Protein AF-W4FSL1-F1 (afdb_monomer_lite)

Sequence (120 aa):
MHEITAWSQCKDAVMQVAHTSTTTCQACEGKIASGQLRLGVMYLHVDGFMLVEWIHLRCQPWRVTAFDSISFVDRGCLSVDQALHIRRWLVSCQTQLTESTASDIIALEAWHVVMPLTTL

Radius of gyration: 15.66 Å; chains: 1; bounding box: 54×35×35 Å

pLDDT: mean 88.67, std 14.96, range [40.5, 98.31]

InterPro domains:
  IPR001510 Zinc finger, PARP-type [PS50064] (13-59)
  IPR001510 Zinc finger, PARP-type [SM01336] (16-85)
  IPR036957 Zinc finger, PARP-type superfamily [G3DSA:3.30.1740.10] (6-103)

Secondary structure (DSSP, 8-state):
-----SEEEEEEEEEEE-SSS-PBPTTT--B--TT-EEEEEEEEETTS-EEEEEEEGGGSGGGGGGSSEEEEE--S-S-HHHHHHHHHHHHHHHHH-PPPPHHHHHHHGGGGGG------

Organism: Aphanomyces astaci (NCBI:txid112090)

Foldseek 3Di:
DDPPDQKDKALEKEKEQAQAQPAAAPLPRHTDHHRFIWIWIWIAGPVGDIDTHIHGCQSCQLVLCSHQYYHYDYPPPDDPVLSVLVVVVSCCCNVVVDGDHSVNSCVNSVPVPPDDPPDD

Structure (mmCIF, N/CA/C/O backbone):
data_AF-W4FSL1-F1
#
_entry.id   AF-W4FSL1-F1
#
loop_
_atom_site.group_PDB
_atom_site.id
_atom_site.type_symbol
_atom_site.label_atom_id
_atom_site.label_alt_id
_a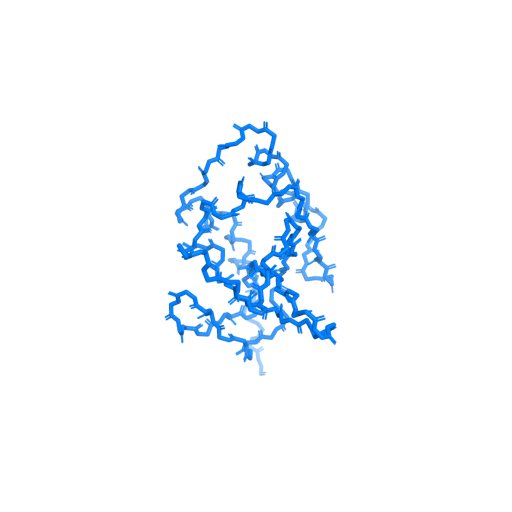tom_site.label_comp_id
_atom_site.label_asym_id
_atom_site.label_entity_id
_atom_site.label_seq_id
_atom_site.pdbx_PDB_ins_code
_atom_site.Cartn_x
_atom_site.Cartn_y
_atom_site.Cartn_z
_atom_site.occupancy
_atom_site.B_iso_or_equiv
_atom_site.auth_seq_id
_atom_site.auth_comp_id
_atom_site.auth_asym_id
_atom_site.auth_atom_id
_atom_site.pdbx_PDB_model_num
ATOM 1 N N . MET A 1 1 ? 22.492 -19.625 -11.370 1.00 40.50 1 MET A N 1
ATOM 2 C CA . MET A 1 1 ? 21.934 -18.788 -12.449 1.00 40.50 1 MET A CA 1
ATOM 3 C C . MET A 1 1 ? 20.944 -17.851 -11.780 1.00 40.50 1 MET A C 1
ATOM 5 O O . MET A 1 1 ? 19.902 -18.324 -11.360 1.00 40.50 1 MET A O 1
ATOM 9 N N . HIS A 1 2 ? 21.329 -16.600 -11.512 1.00 52.00 2 HIS A N 1
ATOM 10 C CA . HIS A 1 2 ? 20.376 -15.601 -11.019 1.00 52.00 2 HIS A CA 1
ATOM 11 C C . HIS A 1 2 ? 19.580 -15.120 -12.230 1.00 52.00 2 HIS A C 1
ATOM 13 O O . HIS A 1 2 ? 20.174 -14.581 -13.163 1.00 52.00 2 HIS A O 1
ATOM 19 N N . GLU A 1 3 ? 18.274 -15.368 -12.249 1.00 54.66 3 GLU A N 1
ATOM 20 C CA . GLU A 1 3 ? 17.381 -14.730 -13.211 1.00 54.66 3 GLU A CA 1
ATOM 21 C C . GLU A 1 3 ? 17.358 -13.235 -12.899 1.00 54.66 3 GLU A C 1
ATOM 23 O O . GLU A 1 3 ? 16.877 -12.809 -11.851 1.00 54.66 3 GLU A O 1
ATOM 28 N N . ILE A 1 4 ? 17.945 -12.435 -13.787 1.00 72.00 4 ILE A N 1
ATOM 29 C CA . ILE A 1 4 ? 17.808 -10.984 -13.725 1.00 72.00 4 ILE A CA 1
ATOM 30 C C . ILE A 1 4 ? 16.405 -10.687 -14.247 1.00 72.00 4 ILE A C 1
ATOM 32 O O . ILE A 1 4 ? 16.163 -10.717 -15.453 1.00 72.00 4 ILE A O 1
ATOM 36 N N . THR A 1 5 ? 15.459 -10.457 -13.339 1.00 87.56 5 THR A N 1
ATOM 37 C CA . THR A 1 5 ? 14.139 -9.960 -13.718 1.00 87.56 5 THR A CA 1
ATOM 38 C C . THR A 1 5 ? 14.290 -8.534 -14.233 1.00 87.56 5 THR A C 1
ATOM 40 O O . THR A 1 5 ? 14.977 -7.711 -13.631 1.00 87.56 5 THR A O 1
ATOM 43 N N . ALA A 1 6 ? 13.635 -8.215 -15.349 1.00 93.56 6 ALA A N 1
ATOM 44 C CA . ALA A 1 6 ? 13.676 -6.865 -15.911 1.00 93.56 6 ALA A CA 1
ATOM 45 C C . ALA A 1 6 ? 12.978 -5.824 -15.009 1.00 93.56 6 ALA A C 1
ATOM 47 O O . ALA A 1 6 ? 13.191 -4.625 -15.166 1.00 93.56 6 ALA A O 1
ATOM 48 N N . TRP A 1 7 ? 12.176 -6.291 -14.046 1.00 95.62 7 TRP A N 1
ATOM 49 C CA . TRP A 1 7 ? 11.518 -5.496 -13.016 1.00 95.62 7 TRP A CA 1
ATOM 50 C C . TRP A 1 7 ? 12.209 -5.662 -11.665 1.00 95.62 7 TRP A C 1
ATOM 52 O O . TRP A 1 7 ? 12.501 -6.781 -11.244 1.00 95.62 7 TRP A O 1
ATOM 62 N N . SER A 1 8 ? 12.411 -4.549 -10.965 1.00 95.44 8 SER A N 1
ATOM 63 C CA . SER A 1 8 ? 12.870 -4.509 -9.575 1.00 95.44 8 SER A CA 1
ATOM 64 C C . SER A 1 8 ? 11.849 -3.781 -8.708 1.00 95.44 8 SER A C 1
ATOM 66 O O . SER A 1 8 ? 11.382 -2.705 -9.079 1.00 95.44 8 SER A O 1
ATOM 68 N N . GLN A 1 9 ? 11.502 -4.352 -7.553 1.00 96.19 9 GLN A N 1
ATOM 69 C CA . GLN A 1 9 ? 10.636 -3.679 -6.584 1.00 96.19 9 GLN A CA 1
ATOM 70 C C . GLN A 1 9 ? 11.395 -2.518 -5.930 1.00 96.19 9 GLN A C 1
ATOM 72 O O . GLN A 1 9 ? 12.536 -2.681 -5.491 1.00 96.19 9 GLN A O 1
ATOM 77 N N . CYS A 1 10 ? 10.755 -1.357 -5.830 1.00 96.62 10 CYS A N 1
ATOM 78 C CA . CYS A 1 10 ? 11.272 -0.241 -5.054 1.00 96.62 10 CYS A CA 1
ATOM 79 C C . CYS A 1 10 ? 11.280 -0.581 -3.560 1.00 96.62 10 CYS A C 1
ATOM 81 O O . CYS A 1 10 ? 10.404 -1.292 -3.057 1.00 96.62 10 CYS A O 1
ATOM 83 N N . LYS A 1 11 ? 12.250 -0.013 -2.840 1.00 96.69 11 LYS A N 1
ATOM 84 C CA . LYS A 1 11 ? 12.275 -0.049 -1.373 1.00 96.69 11 LYS A CA 1
ATOM 85 C C . LYS A 1 11 ? 11.352 0.985 -0.732 1.00 96.69 11 LYS A C 1
ATOM 87 O O . LYS A 1 11 ? 11.068 0.885 0.455 1.00 96.69 11 LYS A O 1
ATOM 92 N N . ASP A 1 12 ? 10.846 1.919 -1.528 1.00 96.81 12 ASP A N 1
ATOM 93 C CA . ASP A 1 12 ? 9.832 2.884 -1.126 1.00 96.81 12 ASP A CA 1
ATOM 94 C C . ASP A 1 12 ? 8.450 2.448 -1.623 1.00 96.81 12 ASP A C 1
ATOM 96 O O . ASP A 1 12 ? 8.315 1.879 -2.712 1.00 96.81 12 ASP A O 1
ATOM 100 N N . ALA A 1 13 ? 7.415 2.763 -0.850 1.00 97.75 13 ALA A N 1
ATOM 101 C CA . ALA A 1 13 ? 6.021 2.567 -1.237 1.00 97.75 13 ALA A CA 1
ATOM 102 C C . ALA A 1 13 ? 5.173 3.821 -0.990 1.00 97.75 13 ALA A C 1
ATOM 104 O O . ALA A 1 13 ? 5.582 4.792 -0.348 1.00 97.75 13 ALA A O 1
ATOM 105 N N . VAL A 1 14 ? 3.950 3.796 -1.515 1.00 97.69 14 VAL A N 1
ATOM 106 C CA . VAL A 1 14 ? 2.947 4.836 -1.275 1.00 97.69 14 VAL A CA 1
ATOM 107 C C . VAL A 1 14 ? 1.774 4.217 -0.543 1.00 97.69 14 VAL A C 1
ATOM 109 O O . VAL A 1 14 ? 1.230 3.213 -0.984 1.00 97.69 14 VAL A O 1
ATOM 112 N N . MET A 1 15 ? 1.327 4.836 0.541 1.00 97.31 15 MET A N 1
ATOM 113 C CA . MET A 1 15 ? 0.041 4.510 1.143 1.00 97.31 15 MET A CA 1
ATOM 114 C C . MET A 1 15 ? -0.952 5.617 0.818 1.00 97.31 15 MET A C 1
ATOM 116 O O . MET A 1 15 ? -0.648 6.799 0.966 1.00 97.31 15 MET A O 1
ATOM 120 N N . GLN A 1 16 ? -2.147 5.242 0.377 1.00 95.94 16 GLN A N 1
ATOM 121 C CA . GLN A 1 16 ? -3.167 6.196 -0.035 1.00 95.94 16 GLN A CA 1
ATOM 122 C C . GLN A 1 16 ? -4.544 5.752 0.440 1.00 95.94 16 GLN A C 1
ATOM 124 O O . GLN A 1 16 ? -4.842 4.561 0.460 1.00 95.94 16 GLN A O 1
ATOM 129 N N . VAL A 1 17 ? -5.413 6.714 0.730 1.00 94.25 17 VAL A N 1
ATOM 130 C CA . VAL A 1 17 ? -6.858 6.472 0.755 1.00 94.25 17 VAL A CA 1
ATOM 131 C C . VAL A 1 17 ? -7.381 6.428 -0.684 1.00 94.25 17 VAL A C 1
ATOM 133 O O . VAL A 1 17 ? -7.145 7.341 -1.477 1.00 94.25 17 VAL A O 1
ATOM 136 N N . ALA A 1 18 ? -8.075 5.358 -1.062 1.00 93.31 18 ALA A N 1
ATOM 137 C CA . ALA A 1 18 ? -8.640 5.217 -2.395 1.00 93.31 18 ALA A CA 1
ATOM 138 C C . ALA A 1 18 ? -9.720 6.284 -2.644 1.00 93.31 18 ALA A C 1
ATOM 140 O O . ALA A 1 18 ? -10.681 6.393 -1.892 1.00 93.31 18 ALA A O 1
ATOM 141 N N . HIS A 1 19 ? -9.595 7.054 -3.725 1.00 89.50 19 HIS A N 1
ATOM 142 C CA . HIS A 1 19 ? -10.587 8.085 -4.083 1.00 89.50 19 HIS A CA 1
ATOM 143 C C . HIS A 1 19 ? -11.713 7.570 -4.979 1.00 89.50 19 HIS A C 1
ATOM 145 O O . HIS A 1 19 ? -12.720 8.240 -5.168 1.00 89.50 19 HIS A O 1
ATOM 151 N N . THR A 1 20 ? -11.508 6.416 -5.610 1.00 89.12 20 THR A N 1
ATOM 152 C CA . THR A 1 20 ? -12.480 5.792 -6.508 1.00 89.12 20 THR A CA 1
ATOM 153 C C . THR A 1 20 ? -12.432 4.284 -6.319 1.00 89.12 20 THR A C 1
ATOM 155 O O . THR A 1 20 ? -11.413 3.745 -5.886 1.00 89.12 20 THR A O 1
ATOM 158 N N . SER A 1 21 ? -13.501 3.599 -6.720 1.00 91.06 21 SER A N 1
ATOM 159 C CA . SER A 1 21 ? -13.602 2.134 -6.671 1.00 91.06 21 SER A CA 1
ATOM 160 C C . SER A 1 21 ? -13.200 1.458 -7.994 1.00 91.06 21 SER A C 1
ATOM 162 O O . SER A 1 21 ? -13.800 0.461 -8.399 1.00 91.06 21 SER A O 1
ATOM 164 N N . THR A 1 22 ? -12.244 2.045 -8.724 1.00 92.06 22 THR A N 1
ATOM 165 C CA . THR A 1 22 ? -11.830 1.591 -10.070 1.00 92.06 22 THR A CA 1
ATOM 166 C C . THR A 1 22 ? -10.636 0.640 -10.055 1.00 92.06 22 THR A C 1
ATOM 168 O O . THR A 1 22 ? -10.351 -0.007 -11.057 1.00 92.06 22 THR A O 1
ATOM 171 N N . THR A 1 23 ? -9.923 0.558 -8.933 1.00 95.25 23 THR A N 1
ATOM 172 C CA . THR A 1 23 ? -8.677 -0.201 -8.821 1.00 95.25 23 THR A CA 1
ATOM 173 C C . THR A 1 23 ? -8.927 -1.594 -8.249 1.00 95.25 23 THR A C 1
ATOM 175 O O . THR A 1 23 ? -9.647 -1.743 -7.261 1.00 95.25 23 THR A O 1
ATOM 178 N N . THR A 1 24 ? -8.293 -2.605 -8.837 1.00 97.69 24 THR A N 1
ATOM 179 C CA . THR A 1 24 ? -8.328 -3.991 -8.355 1.00 97.69 24 THR A CA 1
ATOM 180 C C . THR A 1 24 ? -7.089 -4.295 -7.520 1.00 97.69 24 THR A C 1
ATOM 182 O O . THR A 1 24 ? -5.966 -4.008 -7.936 1.00 97.69 24 THR A O 1
ATOM 185 N N . CYS A 1 25 ? -7.301 -4.886 -6.346 1.00 98.31 25 CYS A N 1
ATOM 186 C CA . CYS A 1 25 ? -6.247 -5.367 -5.467 1.00 98.31 25 CYS A CA 1
ATOM 187 C C . CYS A 1 25 ? -5.474 -6.508 -6.131 1.00 98.31 25 CYS A C 1
ATOM 189 O O . CYS A 1 25 ? -6.064 -7.540 -6.437 1.00 98.31 25 CYS A O 1
ATOM 191 N N . GLN A 1 26 ? -4.158 -6.368 -6.276 1.00 98.00 26 GLN A N 1
ATOM 192 C CA . GLN A 1 26 ? -3.325 -7.405 -6.904 1.00 98.00 26 GLN A CA 1
ATOM 193 C C . GLN A 1 26 ? -3.088 -8.639 -6.014 1.00 98.00 26 GLN A C 1
ATOM 195 O O . GLN A 1 26 ? -2.648 -9.670 -6.500 1.00 98.00 26 GLN A O 1
ATOM 200 N N . ALA A 1 27 ? -3.414 -8.572 -4.718 1.00 97.12 27 ALA A N 1
ATOM 201 C CA . ALA A 1 27 ? -3.268 -9.713 -3.809 1.00 97.12 27 ALA A CA 1
ATOM 202 C C . ALA A 1 27 ? -4.508 -10.622 -3.742 1.00 97.12 27 ALA A C 1
ATOM 204 O O . ALA A 1 27 ? -4.391 -11.784 -3.372 1.00 97.12 27 ALA A O 1
ATOM 205 N N . CYS A 1 28 ? -5.703 -10.093 -4.022 1.00 97.62 28 CYS A N 1
ATOM 206 C CA . CYS A 1 28 ? -6.957 -10.840 -3.854 1.00 97.62 28 CYS A CA 1
ATOM 207 C C . CYS A 1 28 ? -7.936 -10.688 -5.021 1.00 97.62 28 CYS A C 1
ATOM 209 O O . CYS A 1 28 ? -9.076 -11.128 -4.903 1.00 97.62 28 CYS A O 1
ATOM 211 N N . GLU A 1 29 ? -7.544 -9.969 -6.076 1.00 97.62 29 GLU A N 1
ATOM 212 C CA . GLU A 1 29 ? -8.336 -9.689 -7.286 1.00 97.62 29 GLU A CA 1
ATOM 213 C C . GLU A 1 29 ? -9.682 -8.976 -7.040 1.00 97.62 29 GLU A C 1
ATOM 215 O O . GLU A 1 29 ? -10.484 -8.761 -7.948 1.00 97.62 29 GLU A O 1
ATOM 220 N N . GLY A 1 30 ? -9.928 -8.538 -5.804 1.00 97.62 30 GLY A N 1
ATOM 221 C CA . GLY A 1 30 ? -11.118 -7.795 -5.409 1.00 97.62 30 GLY A CA 1
ATOM 222 C C . GLY A 1 30 ? -10.972 -6.297 -5.668 1.00 97.62 30 GLY A C 1
ATOM 223 O O . GLY A 1 30 ? -9.873 -5.745 -5.590 1.00 97.62 30 GLY A O 1
ATOM 224 N N . LYS A 1 31 ? -12.090 -5.609 -5.920 1.00 97.69 31 LYS A N 1
ATOM 225 C CA . LYS A 1 31 ? -12.106 -4.141 -6.019 1.00 97.69 31 LYS A CA 1
ATOM 226 C C . LYS A 1 31 ? -11.722 -3.499 -4.686 1.00 97.69 31 LYS A C 1
ATOM 228 O O . LYS A 1 31 ? -12.249 -3.895 -3.651 1.00 97.69 31 LYS A O 1
ATOM 233 N N . ILE A 1 32 ? -10.875 -2.475 -4.752 1.00 96.88 32 ILE A N 1
ATOM 234 C CA . ILE A 1 32 ? -10.577 -1.574 -3.638 1.00 96.88 32 ILE A CA 1
ATOM 235 C C . ILE A 1 32 ? -11.635 -0.479 -3.640 1.00 96.88 32 ILE A C 1
ATOM 237 O O . ILE A 1 32 ? -11.731 0.274 -4.609 1.00 96.88 32 ILE A O 1
ATOM 241 N N . ALA A 1 33 ? -12.453 -0.410 -2.592 1.00 94.00 33 ALA A N 1
ATOM 242 C CA . ALA A 1 33 ? -13.517 0.579 -2.501 1.00 94.00 33 ALA A CA 1
ATOM 243 C C . ALA A 1 33 ? -12.964 1.974 -2.182 1.00 94.00 33 ALA A C 1
ATOM 245 O O . ALA A 1 33 ? -11.963 2.122 -1.480 1.00 94.00 33 ALA A O 1
ATOM 246 N N . SER A 1 34 ? -13.658 3.007 -2.665 1.00 91.25 34 SER A N 1
ATOM 247 C CA . SER A 1 34 ? -13.418 4.387 -2.243 1.00 91.25 34 SER A CA 1
ATOM 248 C C . SER A 1 34 ? -13.457 4.500 -0.715 1.00 91.25 34 SER A C 1
ATOM 250 O O . SER A 1 34 ? -14.333 3.928 -0.071 1.00 91.25 34 SER A O 1
ATOM 252 N N . GLY A 1 35 ? -12.506 5.238 -0.151 1.00 89.75 35 GLY A N 1
ATOM 253 C CA . GLY A 1 35 ? -12.303 5.399 1.286 1.00 89.75 35 GLY A CA 1
ATOM 254 C C . GLY A 1 35 ? -11.325 4.396 1.907 1.00 89.75 35 GLY A C 1
ATOM 255 O O . GLY A 1 35 ? -10.689 4.711 2.908 1.00 89.75 35 GLY A O 1
ATOM 256 N N . GLN A 1 36 ? -11.116 3.216 1.318 1.00 93.31 36 GLN A N 1
ATOM 257 C CA . GLN A 1 36 ? -10.200 2.225 1.901 1.00 93.31 36 GLN A CA 1
ATOM 258 C C . GLN A 1 36 ? -8.731 2.633 1.766 1.00 93.31 36 GLN A C 1
ATOM 260 O O . GLN A 1 36 ? -8.334 3.247 0.771 1.00 93.31 36 GLN A O 1
ATOM 265 N N . LEU A 1 37 ? -7.903 2.240 2.736 1.00 95.56 37 LEU A N 1
ATOM 266 C CA . LEU A 1 37 ? -6.458 2.329 2.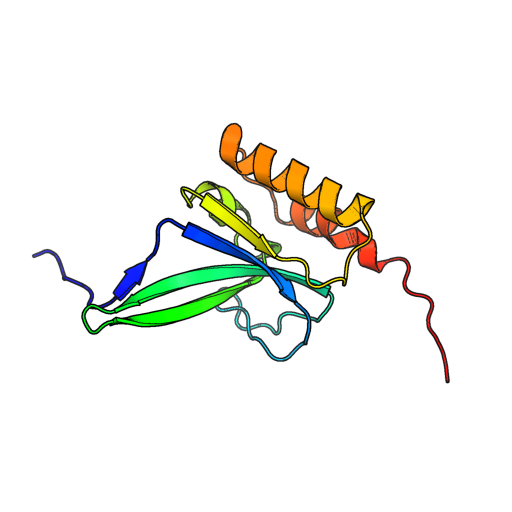604 1.00 95.56 37 LEU A CA 1
ATOM 267 C C . LEU A 1 37 ? -5.958 1.290 1.601 1.00 95.56 37 LEU A C 1
ATOM 269 O O . LEU A 1 37 ? -6.321 0.109 1.606 1.00 95.56 37 LEU A O 1
ATOM 273 N N . ARG A 1 38 ? -5.045 1.742 0.750 1.00 97.06 38 ARG A N 1
ATOM 274 C CA . ARG A 1 38 ? -4.324 0.905 -0.199 1.00 97.06 38 ARG A CA 1
ATOM 275 C C . ARG A 1 38 ? -2.837 1.197 -0.156 1.00 97.06 38 ARG A C 1
ATOM 277 O O . ARG A 1 38 ? -2.421 2.348 -0.017 1.00 97.06 38 ARG A O 1
ATOM 284 N N . LEU A 1 39 ? -2.057 0.140 -0.317 1.00 97.94 39 LEU A N 1
ATOM 285 C CA . LEU A 1 39 ? -0.614 0.194 -0.470 1.00 97.94 39 LEU A CA 1
ATOM 286 C C . LEU A 1 39 ? -0.279 0.084 -1.958 1.00 97.94 39 LEU A C 1
ATOM 288 O O . LEU A 1 39 ? -0.724 -0.844 -2.629 1.00 97.94 39 LEU A O 1
ATOM 292 N N . GLY A 1 40 ? 0.452 1.067 -2.467 1.00 98.12 40 GLY A N 1
ATOM 293 C CA . GLY A 1 40 ? 1.019 1.113 -3.805 1.00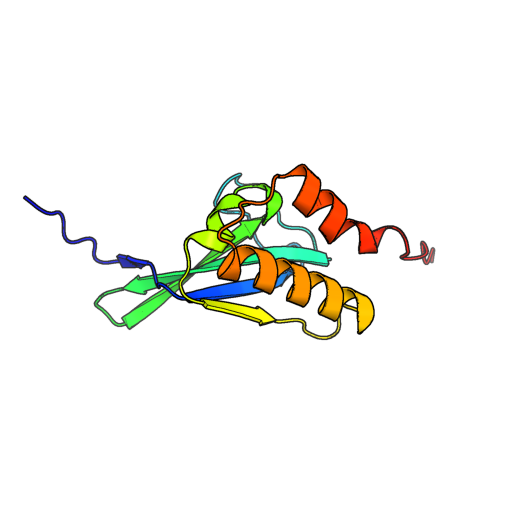 98.12 40 GLY A CA 1
ATOM 294 C C . GLY A 1 40 ? 2.456 0.619 -3.764 1.00 98.12 40 GLY A C 1
ATOM 295 O O . GLY A 1 40 ? 3.333 1.313 -3.245 1.00 98.12 40 GLY A O 1
ATOM 296 N N . VAL A 1 41 ? 2.684 -0.572 -4.310 1.00 98.00 41 VAL A N 1
ATOM 297 C CA . VAL A 1 41 ? 4.015 -1.160 -4.458 1.00 98.00 41 VAL A CA 1
ATOM 298 C C . VAL A 1 41 ? 4.554 -0.794 -5.826 1.00 98.00 41 VAL A C 1
ATOM 300 O O . VAL A 1 41 ? 3.929 -1.085 -6.845 1.00 98.00 41 VAL A O 1
ATOM 303 N N . MET A 1 42 ? 5.699 -0.122 -5.839 1.00 97.62 42 MET A N 1
ATOM 304 C CA . MET A 1 42 ? 6.305 0.374 -7.066 1.00 97.62 42 MET A CA 1
ATOM 305 C C . MET A 1 42 ? 7.321 -0.630 -7.601 1.00 97.62 42 MET A C 1
ATOM 307 O O . MET A 1 42 ? 8.116 -1.185 -6.843 1.00 97.62 42 MET A O 1
ATOM 311 N N . TYR A 1 43 ? 7.309 -0.819 -8.914 1.00 96.75 43 TYR A N 1
ATOM 312 C CA . TYR A 1 43 ? 8.295 -1.604 -9.640 1.00 96.75 43 TYR A CA 1
ATOM 313 C C . TYR A 1 43 ? 8.897 -0.745 -10.746 1.00 96.75 43 TYR A C 1
ATOM 315 O O . TYR A 1 43 ? 8.175 -0.043 -11.457 1.00 96.75 43 TYR A O 1
ATOM 323 N N . LEU A 1 44 ? 10.217 -0.814 -10.892 1.00 96.88 44 LEU A N 1
ATOM 324 C CA . LEU A 1 44 ? 10.967 -0.138 -11.943 1.00 96.88 44 LEU A CA 1
ATOM 325 C C . LEU A 1 44 ? 11.478 -1.163 -12.945 1.00 96.88 44 LEU A C 1
ATOM 327 O O . LEU A 1 44 ? 12.082 -2.167 -12.563 1.00 96.88 44 LEU A O 1
ATOM 331 N N . HIS A 1 45 ? 11.234 -0.896 -14.221 1.00 96.38 45 HIS A N 1
ATOM 332 C CA . HIS A 1 45 ? 11.817 -1.645 -15.320 1.00 96.38 45 HIS A CA 1
ATOM 333 C C . HIS A 1 45 ? 13.206 -1.103 -15.651 1.00 96.38 45 HIS A 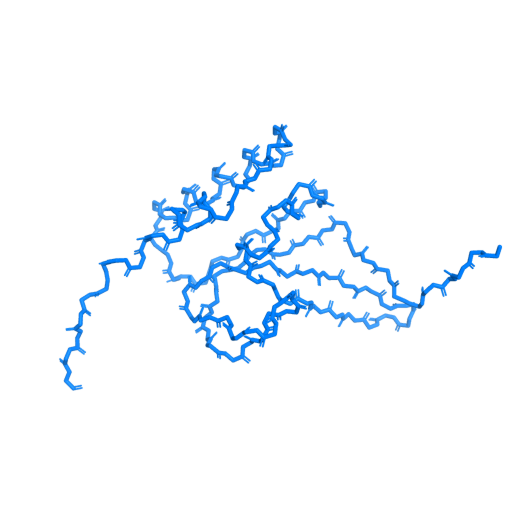C 1
ATOM 335 O O . HIS A 1 45 ? 13.445 0.102 -15.549 1.00 96.38 45 HIS A O 1
ATOM 341 N N . VAL A 1 46 ? 14.093 -1.962 -16.149 1.00 95.75 46 VAL A N 1
ATOM 342 C CA . VAL A 1 46 ? 15.421 -1.559 -16.648 1.00 95.75 46 VAL A CA 1
ATOM 343 C C . VAL A 1 46 ? 15.368 -0.507 -17.768 1.00 95.75 46 VAL A C 1
ATOM 345 O O . VAL A 1 46 ? 16.295 0.284 -17.899 1.00 95.75 46 VAL A O 1
ATOM 348 N N . ASP A 1 47 ? 14.258 -0.436 -18.510 1.00 96.06 47 ASP A N 1
ATOM 349 C CA . ASP A 1 47 ? 14.029 0.564 -19.574 1.00 96.06 47 ASP A CA 1
ATOM 350 C C . ASP A 1 47 ? 13.385 1.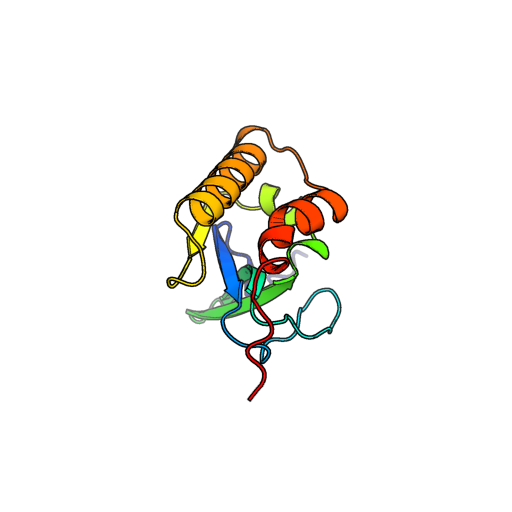872 -19.067 1.00 96.06 47 ASP A C 1
ATOM 352 O O . ASP A 1 47 ? 12.985 2.724 -19.858 1.00 96.06 47 ASP A O 1
ATOM 356 N N . GLY A 1 48 ? 13.235 2.038 -17.750 1.00 93.81 48 GLY A N 1
ATOM 357 C CA . GLY A 1 48 ? 12.692 3.257 -17.140 1.00 93.81 48 GLY A CA 1
ATOM 358 C C . GLY A 1 48 ? 11.165 3.307 -17.010 1.00 93.81 48 GLY A C 1
ATOM 359 O O . GLY A 1 48 ? 10.627 4.330 -16.585 1.00 93.81 48 GLY A O 1
ATOM 360 N N . PHE A 1 49 ? 10.449 2.224 -17.327 1.00 95.81 49 PHE A N 1
ATOM 361 C CA . PHE A 1 49 ? 9.018 2.119 -17.023 1.00 95.81 49 PHE A CA 1
ATOM 362 C C . PHE A 1 49 ? 8.780 1.956 -15.520 1.00 95.81 49 PHE A C 1
ATOM 364 O O . PHE A 1 49 ? 9.557 1.306 -14.822 1.00 95.81 49 PHE A O 1
ATOM 371 N N . MET A 1 50 ? 7.664 2.500 -15.038 1.00 96.12 50 MET A N 1
ATOM 372 C CA . MET A 1 50 ? 7.210 2.326 -13.662 1.00 96.12 50 MET A CA 1
ATOM 373 C C . MET A 1 50 ? 5.827 1.684 -13.648 1.00 96.12 50 MET A C 1
ATOM 375 O O . MET A 1 50 ? 4.922 2.115 -14.364 1.00 96.12 50 MET A O 1
ATOM 379 N N . LEU A 1 51 ? 5.667 0.680 -12.794 1.00 96.00 51 LEU A N 1
ATOM 380 C CA . LEU A 1 51 ? 4.392 0.048 -12.483 1.00 96.00 51 LEU A CA 1
ATOM 381 C C . LEU A 1 51 ? 4.063 0.294 -11.010 1.00 96.00 51 LEU A C 1
ATOM 383 O O . LEU A 1 51 ? 4.952 0.249 -10.160 1.00 96.00 51 LEU A O 1
ATOM 387 N N . VAL A 1 52 ? 2.784 0.524 -10.708 1.00 96.75 52 VAL A N 1
ATOM 388 C CA . VAL A 1 52 ? 2.276 0.548 -9.333 1.00 96.75 52 VAL A CA 1
ATOM 389 C C . VAL A 1 52 ? 1.217 -0.529 -9.179 1.00 96.75 52 VAL A C 1
ATOM 391 O O . VAL A 1 52 ? 0.160 -0.462 -9.807 1.00 96.75 52 VAL A O 1
ATOM 394 N N . GLU A 1 53 ? 1.481 -1.490 -8.306 1.00 97.31 53 GLU A N 1
ATOM 395 C CA . GLU A 1 53 ? 0.485 -2.457 -7.870 1.00 97.31 53 GLU A CA 1
ATOM 396 C C . GLU A 1 53 ? -0.235 -1.930 -6.636 1.00 97.31 53 GLU A C 1
ATOM 398 O O . GLU A 1 53 ? 0.379 -1.652 -5.607 1.00 97.31 53 GLU A O 1
ATOM 403 N N . TRP A 1 54 ? -1.556 -1.802 -6.731 1.00 98.06 54 TRP A N 1
ATOM 404 C CA . TRP A 1 54 ? -2.388 -1.398 -5.605 1.00 98.06 54 TRP A CA 1
ATOM 405 C C . TRP A 1 54 ? -2.934 -2.613 -4.875 1.00 98.06 54 TRP A C 1
ATOM 407 O O . TRP A 1 54 ? -3.462 -3.543 -5.486 1.00 98.06 54 TRP A O 1
ATOM 417 N N . ILE A 1 55 ? -2.831 -2.588 -3.552 1.00 98.12 55 ILE A N 1
ATOM 418 C CA . ILE A 1 55 ? -3.172 -3.716 -2.691 1.00 98.12 55 ILE A CA 1
ATOM 419 C C . ILE A 1 55 ? -3.980 -3.199 -1.512 1.00 98.12 55 ILE A C 1
ATOM 421 O O . ILE A 1 55 ? -3.626 -2.184 -0.912 1.00 98.12 55 ILE A O 1
ATOM 425 N N . HIS A 1 56 ? -5.071 -3.888 -1.171 1.00 97.88 56 HIS A N 1
ATOM 426 C CA . HIS A 1 56 ? -5.759 -3.638 0.092 1.00 97.88 56 HIS A CA 1
ATOM 427 C C . HIS A 1 56 ? -4.769 -3.790 1.237 1.00 97.88 56 HIS A C 1
ATOM 429 O O . HIS A 1 56 ? -4.133 -4.839 1.364 1.00 97.88 56 HIS A O 1
ATOM 435 N N . LEU A 1 57 ? -4.718 -2.813 2.133 1.00 96.44 57 LEU A N 1
ATOM 436 C CA . LEU A 1 57 ? -3.807 -2.893 3.266 1.00 96.44 57 LEU A CA 1
ATOM 437 C C . LEU A 1 57 ? -4.076 -4.143 4.132 1.00 96.44 57 LEU A C 1
ATOM 439 O O . LEU A 1 57 ? -3.145 -4.837 4.527 1.00 96.44 57 LEU A O 1
ATOM 443 N N . ARG A 1 58 ? -5.352 -4.521 4.307 1.00 95.88 58 ARG A N 1
ATOM 444 C CA . ARG A 1 58 ? -5.761 -5.728 5.053 1.00 95.88 58 ARG A CA 1
ATOM 445 C C . ARG A 1 58 ? -5.352 -7.056 4.407 1.00 95.88 58 ARG A C 1
ATOM 447 O O . ARG A 1 58 ? -5.337 -8.070 5.095 1.00 95.88 58 ARG A O 1
ATOM 454 N N . CYS A 1 59 ? -5.088 -7.084 3.097 1.00 97.38 59 CYS A N 1
ATOM 455 C CA . CYS A 1 59 ? -4.726 -8.324 2.401 1.00 97.38 59 CYS A CA 1
ATOM 456 C C . CYS A 1 59 ? -3.276 -8.720 2.675 1.00 97.38 59 CYS A C 1
ATOM 458 O O . CYS A 1 59 ? -2.973 -9.907 2.719 1.00 97.38 59 CYS A O 1
ATOM 460 N N . GLN A 1 60 ? -2.389 -7.738 2.859 1.00 95.25 60 GLN A N 1
ATOM 461 C CA . GLN A 1 60 ? -0.988 -7.972 3.209 1.00 95.25 60 GLN A CA 1
ATOM 462 C C . GLN A 1 60 ? -0.507 -6.954 4.259 1.00 95.25 60 GLN A C 1
ATOM 464 O O . GLN A 1 60 ? 0.335 -6.110 3.952 1.00 95.25 60 GLN A O 1
ATOM 469 N N . PRO A 1 61 ? -1.019 -7.013 5.502 1.00 93.62 61 PRO A N 1
ATOM 470 C CA . PRO A 1 61 ? -0.691 -6.032 6.542 1.00 93.62 61 PRO A CA 1
ATOM 471 C C . PRO A 1 61 ? 0.802 -5.980 6.896 1.00 93.62 61 PRO A C 1
ATOM 473 O O . PRO A 1 61 ? 1.352 -4.907 7.133 1.00 93.62 61 PRO A O 1
ATOM 476 N N . TRP A 1 62 ? 1.471 -7.138 6.865 1.00 92.06 62 TRP A N 1
ATOM 477 C CA . TRP A 1 62 ? 2.912 -7.284 7.100 1.00 92.06 62 TR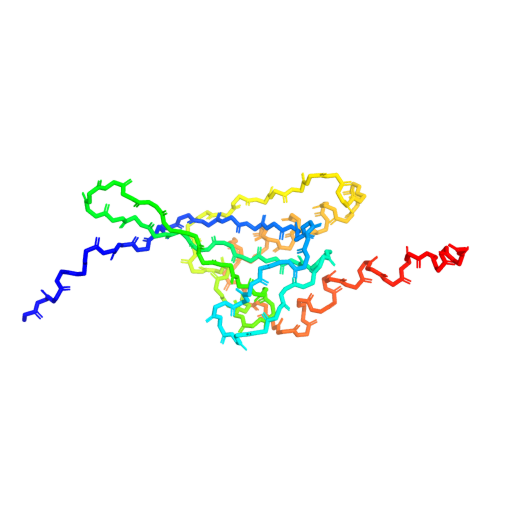P A CA 1
ATOM 478 C C . TRP A 1 62 ? 3.756 -6.478 6.108 1.00 92.06 62 TRP A C 1
ATOM 480 O O . TRP A 1 62 ? 4.871 -6.075 6.407 1.00 92.06 62 TRP A O 1
ATOM 490 N N . ARG A 1 63 ? 3.230 -6.187 4.913 1.00 93.19 63 ARG A N 1
ATOM 491 C CA . ARG A 1 63 ? 4.010 -5.579 3.832 1.00 93.19 63 ARG A CA 1
ATOM 492 C C . ARG A 1 63 ? 4.452 -4.150 4.152 1.00 93.19 63 ARG A C 1
ATOM 494 O O . ARG A 1 63 ? 5.397 -3.667 3.549 1.00 93.19 63 ARG A O 1
ATOM 501 N N . VAL A 1 64 ? 3.816 -3.499 5.125 1.00 94.31 64 VAL A N 1
ATOM 502 C CA . VAL A 1 64 ? 4.169 -2.159 5.624 1.00 94.31 64 VAL A CA 1
ATOM 503 C C . VAL A 1 64 ? 5.579 -2.123 6.222 1.00 94.31 64 VAL A C 1
ATOM 505 O O . VAL A 1 64 ? 6.280 -1.130 6.057 1.00 94.31 64 VAL A O 1
ATOM 508 N N . THR A 1 65 ? 6.014 -3.199 6.883 1.00 94.12 65 THR A N 1
ATOM 509 C CA . THR A 1 65 ? 7.349 -3.287 7.500 1.00 94.12 65 THR A CA 1
ATOM 510 C C . THR A 1 65 ? 8.432 -3.720 6.505 1.00 94.12 65 THR A C 1
ATOM 512 O O . THR A 1 65 ? 9.613 -3.681 6.833 1.00 94.12 65 THR A O 1
ATOM 515 N N . ALA A 1 66 ? 8.050 -4.101 5.280 1.00 93.81 66 ALA A N 1
ATOM 516 C CA . ALA A 1 66 ? 8.963 -4.565 4.236 1.00 93.81 66 ALA A CA 1
ATOM 517 C C . ALA A 1 66 ? 9.546 -3.436 3.358 1.00 93.81 66 ALA A C 1
ATOM 519 O O . ALA A 1 66 ? 10.319 -3.723 2.443 1.00 93.81 66 ALA A O 1
ATOM 520 N N . PHE A 1 67 ? 9.164 -2.177 3.599 1.00 95.25 67 PHE A N 1
ATOM 521 C CA . PHE A 1 67 ? 9.647 -1.002 2.865 1.00 95.25 67 PHE A CA 1
ATOM 522 C C . PHE A 1 67 ? 10.507 -0.109 3.760 1.00 95.25 67 PHE A C 1
ATOM 524 O O . PHE A 1 67 ? 10.160 0.132 4.917 1.00 95.25 67 PHE A O 1
ATOM 531 N N . ASP A 1 68 ? 11.579 0.444 3.189 1.00 94.94 68 ASP A N 1
ATOM 532 C CA . ASP A 1 68 ? 12.463 1.407 3.852 1.00 94.94 68 ASP A CA 1
ATOM 533 C C . ASP A 1 68 ? 11.690 2.694 4.187 1.00 94.94 68 ASP A C 1
ATOM 535 O O . ASP A 1 68 ? 11.849 3.269 5.265 1.00 94.94 68 ASP A O 1
ATOM 539 N N . SER A 1 69 ? 10.814 3.141 3.278 1.00 95.31 69 SER A N 1
ATOM 540 C CA . SER A 1 69 ? 9.954 4.301 3.501 1.00 95.31 69 SER A CA 1
ATOM 541 C C . SER A 1 69 ? 8.572 4.143 2.863 1.00 95.31 69 SER A C 1
ATOM 543 O O . SER A 1 69 ? 8.390 3.460 1.853 1.00 95.31 69 SER A O 1
ATOM 545 N N . ILE A 1 70 ? 7.565 4.782 3.468 1.00 97.38 70 ILE A N 1
ATOM 546 C CA . ILE A 1 70 ? 6.200 4.809 2.943 1.00 97.38 70 ILE A CA 1
ATOM 547 C C . ILE A 1 70 ? 5.690 6.243 2.983 1.00 97.38 70 ILE A C 1
ATOM 549 O O . ILE A 1 70 ? 5.524 6.843 4.045 1.00 97.38 70 ILE A O 1
ATOM 553 N N . SER A 1 71 ? 5.389 6.791 1.809 1.00 96.62 71 SER A N 1
ATOM 554 C CA . SER A 1 71 ? 4.765 8.107 1.698 1.00 96.62 71 SER A CA 1
ATOM 555 C C . SER A 1 71 ? 3.254 7.988 1.859 1.00 96.62 71 SER A C 1
ATOM 557 O O . SER A 1 71 ? 2.583 7.385 1.021 1.00 96.62 71 SER A O 1
ATOM 559 N N . PHE A 1 72 ? 2.700 8.578 2.921 1.00 96.31 72 PHE A N 1
ATOM 560 C CA . PHE A 1 72 ? 1.251 8.637 3.115 1.00 96.31 72 PHE A CA 1
ATOM 561 C C . PHE A 1 72 ? 0.629 9.852 2.416 1.00 96.31 72 PHE A C 1
ATOM 563 O O . PHE A 1 72 ? 0.921 11.002 2.767 1.00 96.31 72 PHE A O 1
ATOM 570 N N . VAL A 1 73 ? -0.262 9.579 1.462 1.00 93.00 73 VAL A N 1
ATOM 571 C CA . VAL A 1 73 ? -0.967 10.568 0.644 1.00 93.00 73 VAL A CA 1
ATOM 572 C C . VAL A 1 73 ? -2.457 10.561 0.984 1.00 93.00 73 VAL A C 1
ATOM 574 O O . VAL A 1 73 ? -3.191 9.632 0.647 1.00 93.00 73 VAL A O 1
ATOM 577 N N . ASP A 1 74 ? -2.906 11.652 1.594 1.00 86.81 74 ASP A N 1
ATOM 578 C CA . ASP A 1 74 ? -4.316 11.990 1.772 1.00 86.81 74 ASP A CA 1
ATOM 579 C C . ASP A 1 74 ? -4.643 13.179 0.859 1.00 86.81 74 ASP A C 1
ATOM 581 O O . ASP A 1 74 ? -3.941 14.191 0.887 1.00 86.81 74 ASP A O 1
ATOM 585 N N . ARG A 1 75 ? -5.679 13.059 0.020 1.00 85.00 75 ARG A N 1
ATOM 586 C CA . ARG A 1 75 ? -6.136 14.152 -0.863 1.00 85.00 75 ARG A CA 1
ATOM 587 C C . ARG A 1 75 ? -7.411 14.818 -0.341 1.00 85.00 75 ARG A C 1
ATOM 589 O O . ARG A 1 75 ? -8.299 15.139 -1.125 1.00 85.00 75 ARG A O 1
ATOM 596 N N . GLY A 1 76 ? -7.499 15.002 0.975 1.00 83.62 76 GLY A N 1
ATOM 597 C CA . GLY A 1 76 ? -8.604 15.702 1.634 1.00 83.62 76 GLY A CA 1
ATOM 598 C C . GLY A 1 76 ? -9.829 14.829 1.899 1.00 83.62 76 GLY A C 1
ATOM 599 O O . GLY A 1 76 ? -10.925 15.352 2.063 1.00 83.62 76 GLY A O 1
ATOM 600 N N . CYS A 1 77 ? -9.660 13.506 1.919 1.00 81.88 77 CYS A N 1
ATOM 601 C CA . CYS A 1 77 ? -10.730 12.572 2.280 1.00 81.88 77 CYS A CA 1
ATOM 602 C C . CYS A 1 77 ? -10.810 12.312 3.787 1.00 81.88 77 CYS A C 1
ATOM 604 O O . CYS A 1 77 ? -11.785 11.714 4.238 1.00 81.88 77 CYS A O 1
ATOM 606 N N . LEU A 1 78 ? -9.806 12.745 4.552 1.00 88.31 78 LEU A N 1
ATOM 607 C CA . LEU A 1 78 ? -9.727 12.517 5.987 1.00 88.31 78 LEU A CA 1
ATOM 608 C C . LEU A 1 78 ? -9.818 13.821 6.779 1.00 88.31 78 LEU A C 1
ATOM 610 O O . LEU A 1 78 ? -9.357 14.878 6.347 1.00 88.31 78 LEU A O 1
ATOM 614 N N . SER A 1 79 ? -10.365 13.725 7.990 1.00 90.62 79 SER A N 1
ATOM 615 C CA . SER A 1 79 ? -10.167 14.745 9.015 1.00 90.62 79 SER A CA 1
ATOM 616 C C . SER A 1 79 ? -8.710 14.756 9.491 1.00 90.62 79 SER A C 1
ATOM 618 O O . SER A 1 79 ? -7.968 13.781 9.333 1.00 90.62 79 SER A O 1
ATOM 620 N N . VAL A 1 80 ? -8.300 15.851 10.135 1.00 90.69 80 VAL A N 1
ATOM 621 C CA . VAL A 1 80 ? -6.953 15.975 10.718 1.00 90.69 80 VAL A CA 1
ATOM 622 C C . VAL A 1 80 ? -6.664 14.833 11.697 1.00 90.69 80 VAL A C 1
ATOM 624 O O . VAL A 1 80 ? -5.583 14.247 11.646 1.00 90.69 80 VAL A O 1
ATOM 627 N N . ASP A 1 81 ? -7.636 14.467 12.533 1.00 92.25 81 ASP A N 1
ATOM 628 C CA . ASP A 1 81 ? -7.480 13.396 13.522 1.00 92.25 81 ASP A CA 1
ATOM 629 C C . ASP A 1 81 ? -7.332 12.021 12.866 1.00 92.25 81 ASP A C 1
ATOM 631 O O . ASP A 1 81 ? -6.486 11.226 13.277 1.00 92.25 81 ASP A O 1
ATOM 635 N N . GLN A 1 82 ? -8.101 11.753 11.807 1.00 91.50 82 GLN A N 1
ATOM 636 C CA . GLN A 1 82 ? -7.996 10.513 11.036 1.00 91.50 82 GLN A CA 1
ATOM 637 C C . GLN A 1 82 ? -6.624 10.406 10.360 1.00 91.50 82 GLN A C 1
ATOM 639 O O . GLN A 1 82 ? -5.936 9.393 10.500 1.00 91.50 82 GLN A O 1
ATOM 644 N N . ALA A 1 83 ? -6.179 11.469 9.684 1.00 92.69 83 ALA A N 1
ATOM 645 C CA . ALA A 1 83 ? -4.865 11.504 9.052 1.00 92.69 83 ALA A CA 1
ATOM 646 C C . ALA A 1 83 ? -3.733 11.344 10.083 1.00 92.69 83 ALA A C 1
ATOM 648 O O . ALA A 1 83 ? -2.763 10.627 9.832 1.00 92.69 83 ALA A O 1
ATOM 649 N N . LEU A 1 84 ? -3.854 11.974 11.256 1.00 93.44 84 LEU A N 1
ATOM 650 C CA . LEU A 1 84 ? -2.879 11.850 12.337 1.00 93.44 84 LEU A CA 1
ATOM 651 C C . LEU A 1 84 ? -2.840 10.432 12.913 1.00 93.44 84 LEU A C 1
ATOM 653 O O . LEU A 1 84 ? -1.753 9.908 13.160 1.00 93.44 84 LEU A O 1
ATOM 657 N N . HIS A 1 85 ? -3.999 9.802 13.103 1.00 93.75 85 HIS A N 1
ATOM 658 C CA . HIS A 1 85 ? -4.094 8.428 13.583 1.00 93.75 85 HIS A CA 1
ATOM 659 C C . HIS A 1 85 ? -3.376 7.458 12.634 1.00 93.75 85 HIS A C 1
ATOM 661 O O . HIS A 1 85 ? -2.506 6.706 13.074 1.00 93.75 85 HIS A O 1
ATOM 667 N N . ILE A 1 86 ? -3.642 7.554 11.327 1.00 94.62 86 ILE A N 1
ATOM 668 C CA . ILE A 1 86 ? -2.992 6.723 10.303 1.00 94.62 86 ILE A CA 1
ATOM 669 C C . ILE A 1 86 ? -1.481 6.972 10.255 1.00 94.62 86 ILE A C 1
ATOM 671 O O . ILE A 1 86 ? -0.704 6.022 10.187 1.00 94.62 86 ILE A O 1
ATOM 675 N N . ARG A 1 87 ? -1.034 8.233 10.337 1.00 95.19 87 ARG A N 1
ATOM 676 C CA . ARG A 1 87 ? 0.403 8.560 10.373 1.00 95.19 87 ARG A CA 1
ATOM 677 C C . ARG A 1 87 ? 1.095 7.957 11.592 1.00 95.19 87 ARG A C 1
ATOM 679 O O . ARG A 1 87 ? 2.182 7.410 11.451 1.00 95.19 87 ARG A O 1
ATOM 686 N N . ARG A 1 88 ? 0.480 8.037 12.775 1.00 94.62 88 ARG A N 1
ATOM 687 C CA . ARG A 1 88 ? 1.031 7.445 14.005 1.00 94.62 88 ARG A CA 1
ATOM 688 C C . ARG A 1 88 ? 1.142 5.931 13.896 1.00 94.62 88 ARG A C 1
ATOM 690 O O . ARG A 1 88 ? 2.184 5.385 14.241 1.00 94.62 88 ARG A O 1
ATOM 697 N N . TRP A 1 89 ? 0.099 5.281 13.385 1.00 94.62 89 TRP A N 1
ATOM 698 C CA . TRP A 1 89 ? 0.118 3.846 13.122 1.00 94.62 89 TRP A CA 1
ATOM 699 C C . TRP A 1 89 ? 1.246 3.467 12.147 1.00 94.62 89 TRP A C 1
ATOM 701 O O . TRP A 1 89 ? 2.060 2.605 12.471 1.00 94.62 89 TRP A O 1
ATOM 711 N N . LEU A 1 90 ? 1.382 4.180 11.021 1.00 95.12 90 LEU A N 1
ATOM 712 C CA . LEU A 1 90 ? 2.431 3.919 10.029 1.00 95.12 90 LEU A CA 1
ATOM 713 C C . LEU A 1 90 ? 3.836 4.046 10.636 1.00 95.12 90 LEU A C 1
ATOM 715 O O . LEU A 1 90 ? 4.667 3.154 10.474 1.00 95.12 90 LEU A O 1
ATOM 719 N N . VAL A 1 91 ? 4.085 5.131 11.377 1.00 93.88 91 VAL A N 1
ATOM 720 C CA . VAL A 1 91 ? 5.358 5.355 12.081 1.00 93.88 91 VAL A CA 1
ATOM 721 C C . VAL A 1 91 ? 5.636 4.235 13.083 1.00 93.88 91 VAL A C 1
ATOM 723 O O . VAL A 1 91 ? 6.769 3.766 13.170 1.00 93.88 91 VAL A O 1
ATOM 726 N N . SER A 1 92 ? 4.621 3.773 13.818 1.00 92.75 92 SER A N 1
ATOM 727 C CA . SER A 1 92 ? 4.761 2.661 14.764 1.00 92.75 92 SER A CA 1
ATOM 728 C C . SER A 1 92 ? 5.212 1.385 14.056 1.00 92.75 92 SER A C 1
ATOM 730 O O . SER A 1 92 ? 6.198 0.785 14.477 1.00 92.75 92 SER A O 1
ATOM 732 N N . CYS A 1 93 ? 4.557 1.013 12.952 1.00 91.62 93 CYS A N 1
ATOM 733 C CA . CYS A 1 93 ? 4.929 -0.165 12.169 1.00 91.62 93 CYS A CA 1
ATOM 734 C C . CYS A 1 93 ? 6.362 -0.066 11.629 1.00 91.62 93 CYS A C 1
ATOM 736 O O . CYS A 1 93 ? 7.128 -1.014 11.764 1.00 91.62 93 CYS A O 1
ATOM 738 N N . GLN A 1 94 ? 6.756 1.080 11.064 1.00 90.56 94 GLN A N 1
ATOM 739 C CA . GLN A 1 94 ? 8.087 1.234 10.463 1.00 90.56 94 GLN A CA 1
ATOM 740 C C . GLN A 1 94 ? 9.223 1.305 11.493 1.00 90.56 94 GLN A C 1
ATOM 742 O O . GLN A 1 94 ? 10.320 0.824 11.229 1.00 90.56 94 GLN A O 1
ATOM 747 N N . THR A 1 95 ? 8.984 1.888 12.671 1.00 90.00 95 THR A N 1
ATOM 748 C CA . THR A 1 95 ? 10.031 2.054 13.699 1.00 90.00 95 THR A CA 1
ATOM 749 C C . THR A 1 95 ? 10.171 0.849 14.617 1.00 90.00 95 THR A C 1
ATOM 751 O O . THR A 1 95 ? 11.281 0.514 15.021 1.00 90.00 95 THR A O 1
ATOM 754 N N . GLN A 1 96 ? 9.060 0.196 14.958 1.00 87.25 96 GLN A N 1
ATOM 755 C CA . GLN A 1 96 ? 9.056 -0.953 15.864 1.00 87.25 96 GLN A CA 1
ATOM 756 C C . GLN A 1 96 ? 9.102 -2.284 15.110 1.00 87.25 96 GLN A C 1
ATOM 758 O O . GLN A 1 96 ? 9.205 -3.329 15.747 1.00 87.25 96 GLN A O 1
ATOM 763 N N . LEU A 1 97 ? 9.013 -2.247 13.772 1.00 80.12 97 LEU A N 1
ATOM 764 C CA . LEU A 1 97 ? 8.904 -3.418 12.896 1.00 80.12 97 LEU A CA 1
ATOM 765 C C . LEU A 1 97 ? 7.770 -4.359 13.328 1.00 80.12 97 LEU A C 1
ATOM 767 O O . LEU A 1 97 ? 7.851 -5.576 13.178 1.00 80.12 97 LEU A O 1
ATOM 771 N N . THR A 1 98 ? 6.703 -3.783 13.884 1.00 82.25 98 THR A N 1
ATOM 772 C CA . THR A 1 98 ? 5.528 -4.519 14.333 1.00 82.25 98 THR A CA 1
ATOM 773 C C . THR A 1 98 ? 4.557 -4.688 13.178 1.00 82.25 98 THR A C 1
ATOM 775 O O . THR A 1 98 ? 4.016 -3.724 12.625 1.00 82.25 98 THR A O 1
ATOM 778 N N . GLU A 1 99 ? 4.335 -5.942 12.801 1.00 89.00 99 GLU A N 1
ATOM 779 C CA . GLU A 1 99 ? 3.327 -6.288 11.810 1.00 89.00 99 GLU A CA 1
ATOM 780 C C . GLU A 1 99 ? 1.929 -6.075 12.393 1.00 89.00 99 GLU A C 1
ATOM 782 O O . GLU A 1 99 ? 1.625 -6.494 13.510 1.00 89.00 99 GLU A O 1
ATOM 787 N N . SER A 1 100 ? 1.067 -5.417 11.622 1.00 91.75 100 SER A N 1
ATOM 788 C CA . SER A 1 100 ? -0.358 -5.335 11.942 1.00 91.75 100 SER A CA 1
ATOM 789 C C . SER A 1 100 ? -1.074 -6.602 11.488 1.00 91.75 100 SER A C 1
ATOM 791 O O . SER A 1 100 ? -0.650 -7.269 10.550 1.00 91.75 100 SER A O 1
ATOM 793 N N . THR A 1 101 ? -2.201 -6.922 12.107 1.00 93.56 101 THR A N 1
ATOM 794 C CA . THR A 1 101 ? -3.123 -7.955 11.629 1.00 93.56 101 THR A CA 1
ATOM 795 C C . THR A 1 101 ? -4.178 -7.356 10.698 1.00 93.56 101 THR A C 1
ATOM 797 O O . THR A 1 101 ? -4.370 -6.142 10.642 1.00 93.56 101 THR A O 1
ATOM 800 N N . ALA A 1 102 ? -4.929 -8.198 9.983 1.00 92.75 102 ALA A N 1
ATOM 801 C CA . ALA A 1 102 ? -6.071 -7.725 9.197 1.00 92.75 102 ALA A CA 1
ATOM 802 C C . ALA A 1 102 ? -7.130 -7.026 10.074 1.00 92.75 102 ALA A C 1
ATOM 804 O O . ALA A 1 102 ? -7.741 -6.055 9.631 1.00 92.75 102 ALA A O 1
ATOM 805 N N . SER A 1 103 ? -7.315 -7.484 11.317 1.00 92.56 103 SER A N 1
ATOM 806 C CA . SER A 1 103 ? -8.226 -6.870 12.289 1.00 92.56 103 SER A CA 1
ATOM 807 C C . SER A 1 103 ? -7.771 -5.473 12.701 1.00 92.56 103 SER A C 1
ATOM 809 O O . SER A 1 103 ? -8.604 -4.573 12.780 1.00 92.56 103 SER A O 1
ATOM 811 N N . ASP A 1 104 ? -6.464 -5.266 12.886 1.00 92.69 104 ASP A N 1
ATOM 812 C CA . ASP A 1 104 ? -5.908 -3.941 13.185 1.00 92.69 104 ASP A CA 1
ATOM 813 C C . ASP A 1 104 ? -6.154 -2.973 12.027 1.00 92.69 104 ASP A C 1
ATOM 815 O O . ASP A 1 104 ? -6.542 -1.831 12.254 1.00 92.69 104 ASP A O 1
ATOM 819 N N . ILE A 1 105 ? -6.014 -3.440 10.779 1.00 94.19 105 ILE A N 1
ATOM 820 C CA . ILE A 1 105 ? -6.324 -2.619 9.601 1.00 94.19 105 ILE A CA 1
ATOM 821 C C . ILE A 1 105 ? -7.818 -2.290 9.521 1.00 94.19 105 ILE A C 1
ATOM 823 O O . ILE A 1 105 ? -8.173 -1.161 9.202 1.00 94.19 105 ILE A O 1
ATOM 827 N N . ILE A 1 106 ? -8.708 -3.235 9.833 1.00 92.00 106 ILE A N 1
ATOM 828 C CA . ILE A 1 106 ? -10.156 -2.968 9.863 1.00 92.00 106 ILE A CA 1
ATOM 829 C C . ILE A 1 106 ? -10.492 -1.925 10.936 1.00 92.00 106 ILE A C 1
ATOM 831 O O . ILE A 1 106 ? -11.282 -1.018 10.681 1.00 92.00 106 ILE A O 1
ATOM 835 N N . ALA A 1 107 ? -9.891 -2.039 12.124 1.00 91.56 107 ALA A N 1
ATOM 836 C CA . ALA A 1 107 ? -10.071 -1.077 13.207 1.00 91.56 107 ALA A CA 1
ATOM 837 C C . ALA A 1 107 ? -9.506 0.299 12.843 1.00 91.56 107 ALA A C 1
ATOM 839 O O . ALA A 1 107 ? -10.128 1.314 13.157 1.00 91.56 107 ALA A O 1
ATOM 840 N N . LEU A 1 108 ? -8.368 0.327 12.141 1.00 91.25 108 LEU A N 1
ATOM 841 C CA . LEU A 1 108 ? -7.809 1.535 11.559 1.00 91.25 108 LEU A CA 1
ATOM 842 C C . LEU A 1 108 ? -8.867 2.156 10.639 1.00 91.25 108 LEU A C 1
ATOM 844 O O . LEU A 1 108 ? -9.353 3.226 10.966 1.00 91.25 108 LEU A O 1
ATOM 848 N N . GLU A 1 109 ? -9.337 1.441 9.610 1.00 89.94 109 GLU A N 1
ATOM 849 C CA . GLU A 1 109 ? -10.304 1.895 8.589 1.00 89.94 109 GLU A CA 1
ATOM 850 C C . GLU A 1 109 ? -11.744 2.179 9.068 1.00 89.94 109 GLU A C 1
ATOM 852 O O . GLU A 1 109 ? -12.590 2.614 8.274 1.00 89.94 109 GLU A O 1
ATOM 857 N N . ALA A 1 110 ? -12.050 1.973 10.351 1.00 85.62 110 ALA A N 1
ATOM 858 C CA . ALA A 1 110 ? -13.397 2.110 10.911 1.00 85.62 110 ALA A CA 1
ATOM 859 C C . ALA A 1 110 ? -13.940 3.558 10.926 1.00 85.62 110 ALA A C 1
ATOM 861 O O . ALA A 1 110 ? -15.077 3.798 11.332 1.00 85.62 110 ALA A O 1
ATOM 862 N N . TRP A 1 111 ? -13.179 4.538 10.435 1.00 72.62 111 TRP A N 1
ATOM 863 C CA . TRP A 1 111 ? -13.611 5.934 10.335 1.00 72.62 111 TRP A CA 1
ATOM 864 C C . TRP A 1 111 ? -14.776 6.179 9.357 1.00 72.62 111 TRP A C 1
ATOM 866 O O . TRP A 1 111 ? -15.396 7.239 9.416 1.00 72.62 111 TRP A O 1
ATOM 876 N N . HIS A 1 112 ? -15.115 5.219 8.488 1.00 59.38 112 HIS A N 1
ATOM 877 C CA . HIS A 1 112 ? -16.260 5.321 7.565 1.00 59.38 112 HIS A CA 1
ATOM 878 C C . HIS A 1 112 ? -17.631 5.091 8.210 1.00 59.38 112 HIS A C 1
ATOM 880 O O . HIS A 1 112 ? -18.648 5.258 7.542 1.00 59.38 112 HIS A O 1
ATOM 886 N N . VAL A 1 113 ? -17.696 4.722 9.493 1.00 52.69 113 VAL A N 1
ATOM 887 C CA . VAL A 1 113 ? -18.977 4.439 10.167 1.00 52.69 113 VAL A CA 1
ATOM 888 C C . VAL A 1 113 ? -19.801 5.719 10.415 1.00 52.69 113 VAL A C 1
ATOM 890 O O . VAL A 1 113 ? -20.965 5.644 10.796 1.00 52.69 113 VAL A O 1
ATOM 893 N N . VAL A 1 114 ? -19.255 6.906 10.117 1.00 46.28 114 VAL A N 1
ATOM 894 C CA . VAL A 1 114 ? -19.972 8.187 10.219 1.00 46.28 114 VAL A CA 1
ATOM 895 C C . VAL A 1 114 ? -19.924 8.961 8.896 1.00 46.28 114 VAL A C 1
ATOM 897 O O . VAL A 1 114 ? -19.415 10.073 8.818 1.00 46.28 114 VAL A O 1
ATOM 900 N N . MET A 1 115 ? -20.466 8.383 7.827 1.00 43.56 115 MET A N 1
ATOM 901 C CA . MET A 1 115 ? -21.042 9.180 6.739 1.00 43.56 115 MET A CA 1
ATOM 902 C C . MET A 1 115 ? -22.563 9.043 6.852 1.00 43.56 115 MET A C 1
ATOM 904 O O . MET A 1 115 ? -23.064 7.918 6.783 1.00 43.56 115 MET A O 1
ATOM 908 N N . PRO A 1 116 ? -23.316 10.138 7.074 1.00 40.62 116 PRO A N 1
ATOM 909 C CA . PRO A 1 116 ? -24.762 10.057 7.049 1.00 40.62 116 PRO A CA 1
ATOM 910 C C . PRO A 1 116 ? -25.175 9.594 5.655 1.00 40.62 116 PRO A C 1
ATOM 912 O O . PRO A 1 116 ? -24.660 10.090 4.654 1.00 40.62 116 PRO A O 1
ATOM 915 N N . LEU A 1 117 ? -26.117 8.654 5.598 1.00 42.09 117 LEU A N 1
ATOM 916 C CA . LEU A 1 117 ? -26.939 8.429 4.418 1.00 42.09 117 LEU A CA 1
ATOM 917 C C . LEU A 1 117 ? -27.582 9.771 4.041 1.00 42.09 117 LEU A C 1
ATOM 919 O O . LEU A 1 117 ? -28.666 10.102 4.520 1.00 42.09 117 LEU A O 1
ATOM 923 N N . THR A 1 118 ? -26.939 10.564 3.185 1.00 41.72 118 THR A N 1
ATOM 924 C CA . THR A 1 118 ? -27.666 11.554 2.396 1.00 41.72 118 THR A CA 1
ATOM 925 C C . THR A 1 118 ? -28.432 10.777 1.346 1.00 41.72 118 THR A C 1
ATOM 927 O O . THR A 1 118 ? -27.980 10.545 0.230 1.00 41.72 118 THR A O 1
ATOM 930 N N . THR A 1 119 ? -29.587 10.306 1.798 1.00 41.47 119 THR A N 1
ATOM 931 C CA . THR A 1 119 ? -30.773 10.104 0.981 1.00 41.47 119 THR A CA 1
ATOM 932 C C . THR A 1 119 ? -31.010 11.395 0.201 1.00 41.47 119 THR A C 1
ATOM 934 O O . THR A 1 119 ? -31.122 12.446 0.835 1.00 41.47 119 THR A O 1
ATOM 937 N N . LEU A 1 120 ? -31.031 11.309 -1.130 1.00 40.91 120 LEU A N 1
ATOM 938 C CA . LEU A 1 120 ? -31.947 11.991 -2.058 1.00 40.91 120 LEU A CA 1
ATOM 939 C C . LEU A 1 120 ? -31.640 11.531 -3.488 1.00 40.91 120 LEU A C 1
ATOM 941 O O . LEU A 1 120 ? -30.496 11.742 -3.946 1.00 40.91 120 LEU A O 1
#